Protein AF-A0A8J8TS32-F1 (afdb_monomer_lite)

Structure (mmCIF, N/CA/C/O backbone):
data_AF-A0A8J8TS32-F1
#
_entry.id   AF-A0A8J8TS32-F1
#
loop_
_atom_site.group_PDB
_atom_site.id
_atom_site.type_symbol
_atom_site.label_atom_id
_atom_site.label_alt_id
_atom_site.label_comp_id
_atom_site.label_asym_id
_atom_site.label_entity_id
_atom_site.label_seq_id
_atom_site.pdbx_PDB_ins_code
_atom_site.Cartn_x
_atom_site.Cartn_y
_atom_site.Cartn_z
_atom_site.occupancy
_atom_site.B_iso_or_equiv
_atom_site.auth_seq_id
_atom_site.auth_comp_id
_atom_site.auth_asym_id
_atom_site.auth_atom_id
_atom_site.pdbx_PDB_model_num
ATOM 1 N N . MET A 1 1 ? -1.610 24.997 19.963 1.00 33.84 1 MET A N 1
ATOM 2 C CA . MET A 1 1 ? -2.959 24.881 19.373 1.00 33.84 1 MET A CA 1
ATOM 3 C C . MET A 1 1 ? -3.273 23.401 19.264 1.00 33.84 1 MET A C 1
ATOM 5 O O . MET A 1 1 ? -2.566 22.710 18.545 1.00 33.84 1 MET A O 1
ATOM 9 N N . LYS A 1 2 ? -4.231 22.904 20.055 1.00 33.50 2 LYS A N 1
ATOM 10 C CA . LYS A 1 2 ? -4.726 21.527 19.944 1.00 33.50 2 LYS A CA 1
ATOM 11 C C . LYS A 1 2 ? -5.513 21.439 18.637 1.00 33.50 2 LYS A C 1
ATOM 13 O O . LYS A 1 2 ? -6.431 22.233 18.450 1.00 33.50 2 LYS A O 1
ATOM 18 N N . ARG A 1 3 ? -5.121 20.555 17.720 1.00 37.97 3 ARG A N 1
ATOM 19 C CA . ARG A 1 3 ? -5.928 20.247 16.535 1.00 37.97 3 ARG A CA 1
ATOM 20 C C . ARG A 1 3 ? -7.110 19.397 17.002 1.00 37.97 3 ARG A C 1
ATOM 22 O O . ARG A 1 3 ? -7.048 18.180 16.962 1.00 37.97 3 ARG A O 1
ATOM 29 N N . GLU A 1 4 ? -8.157 20.037 17.516 1.00 39.28 4 GLU A N 1
ATOM 30 C CA . GLU A 1 4 ? -9.459 19.389 17.700 1.00 39.28 4 GLU A CA 1
ATOM 31 C C . GLU A 1 4 ? -10.154 19.319 16.335 1.00 39.28 4 GLU A C 1
ATOM 33 O O . GLU A 1 4 ? -11.092 20.058 16.054 1.00 39.28 4 GLU A O 1
ATOM 38 N N . ASN A 1 5 ? -9.672 18.435 15.459 1.00 40.97 5 ASN A N 1
ATOM 39 C CA . ASN A 1 5 ? -10.485 17.962 14.344 1.00 40.97 5 ASN A CA 1
ATOM 40 C C . ASN A 1 5 ? -11.401 16.872 14.899 1.00 40.97 5 ASN A C 1
ATOM 42 O O . ASN A 1 5 ? -11.149 15.696 14.702 1.00 40.97 5 ASN A O 1
ATOM 46 N N . VAL A 1 6 ? -12.446 17.244 15.641 1.00 43.28 6 VAL A N 1
ATOM 47 C CA . VAL A 1 6 ? -13.503 16.287 16.000 1.00 43.28 6 VAL A CA 1
ATOM 48 C C . VAL A 1 6 ? -14.414 16.148 14.783 1.00 43.28 6 VAL A C 1
ATOM 50 O O . VAL A 1 6 ? -15.451 16.796 14.672 1.00 43.28 6 VAL A O 1
ATOM 53 N N . HIS A 1 7 ? -13.975 15.352 13.814 1.00 49.94 7 HIS A N 1
ATOM 54 C CA . HIS A 1 7 ? -14.884 14.706 12.877 1.00 49.94 7 HIS A CA 1
ATOM 55 C C . HIS A 1 7 ? -15.548 13.566 13.649 1.00 49.94 7 HIS A C 1
ATOM 57 O O . HIS A 1 7 ? -14.894 12.620 14.069 1.00 49.94 7 HIS A O 1
ATOM 63 N N . ASN A 1 8 ? -16.835 13.713 13.946 1.00 51.22 8 ASN A N 1
ATOM 64 C CA . ASN A 1 8 ? -17.627 12.667 14.580 1.00 51.22 8 ASN A CA 1
ATOM 65 C C . ASN A 1 8 ? -17.948 11.627 13.490 1.00 51.22 8 ASN A C 1
ATOM 67 O O . ASN A 1 8 ? -19.060 11.606 12.973 1.00 51.22 8 ASN A O 1
ATOM 71 N N . SER A 1 9 ? -16.925 10.902 13.038 1.00 69.62 9 SER A N 1
ATOM 72 C CA . SER A 1 9 ? -17.010 9.952 11.930 1.00 69.62 9 SER A CA 1
ATOM 73 C C . SER A 1 9 ? -17.182 8.556 12.504 1.00 69.62 9 SER A C 1
ATOM 75 O O . SER A 1 9 ? -16.426 8.160 13.393 1.00 69.62 9 SER A O 1
ATOM 77 N N . ASP A 1 10 ? -18.209 7.860 12.028 1.00 87.12 10 ASP A N 1
ATOM 78 C CA . ASP A 1 10 ? -18.451 6.454 12.328 1.00 87.12 10 ASP A CA 1
ATOM 79 C C . ASP A 1 10 ? -17.184 5.644 11.981 1.00 87.12 10 ASP A C 1
ATOM 81 O O . ASP A 1 10 ? -16.610 5.878 10.912 1.00 87.12 10 ASP A O 1
ATOM 85 N N . PRO A 1 11 ? -16.695 4.733 12.845 1.00 90.44 11 PRO A N 1
ATOM 86 C CA . PRO A 1 11 ? -15.568 3.860 12.511 1.00 90.44 11 PRO A CA 1
ATOM 87 C C . PRO A 1 11 ? -15.742 3.129 11.176 1.00 90.44 11 PRO A C 1
ATOM 89 O O . PRO A 1 11 ? -14.762 2.937 10.458 1.00 90.44 11 PRO A O 1
ATOM 92 N N . THR A 1 12 ? -16.982 2.790 10.822 1.00 91.56 12 THR A N 1
ATOM 93 C CA . THR A 1 12 ? -17.336 2.167 9.542 1.00 91.56 12 THR A CA 1
ATOM 94 C C . THR A 1 12 ? -17.044 3.100 8.372 1.00 91.56 12 THR A C 1
ATOM 96 O O . THR A 1 12 ? -16.389 2.694 7.420 1.00 91.56 12 THR A O 1
ATOM 99 N N . ASP A 1 13 ? -17.410 4.382 8.478 1.00 91.56 13 ASP A N 1
ATOM 100 C CA . ASP A 1 13 ? -17.111 5.377 7.439 1.00 91.56 13 ASP A CA 1
ATOM 101 C C . ASP A 1 13 ? -15.594 5.570 7.262 1.00 91.56 13 ASP A C 1
ATOM 103 O O . ASP A 1 13 ? -15.104 5.807 6.157 1.00 91.56 13 ASP A O 1
ATOM 107 N N . ILE A 1 14 ? -14.833 5.493 8.360 1.00 92.75 14 ILE A N 1
ATOM 108 C CA . ILE A 1 14 ? -13.370 5.622 8.333 1.00 92.75 14 ILE A CA 1
ATOM 109 C C . ILE A 1 14 ? -12.738 4.398 7.658 1.00 92.75 14 ILE A C 1
ATOM 111 O O . ILE A 1 14 ? -11.806 4.554 6.866 1.00 92.75 14 ILE A O 1
ATOM 115 N N . ALA A 1 15 ? -13.237 3.195 7.950 1.00 94.31 15 ALA A N 1
ATOM 116 C CA . ALA A 1 15 ? -12.785 1.974 7.294 1.00 94.31 15 ALA A CA 1
ATOM 117 C C . ALA A 1 15 ? -13.129 1.993 5.798 1.00 94.31 15 ALA A C 1
ATOM 119 O O . ALA A 1 15 ? -12.264 1.704 4.973 1.00 94.31 15 ALA A O 1
ATOM 120 N N . ASP A 1 16 ? -14.331 2.442 5.435 1.00 94.88 16 ASP A N 1
ATOM 121 C CA . ASP A 1 16 ? -14.748 2.608 4.042 1.00 94.88 16 ASP A CA 1
ATOM 122 C C . ASP A 1 16 ? -13.853 3.600 3.285 1.00 94.88 16 ASP A C 1
ATOM 124 O O . ASP A 1 16 ? -13.474 3.341 2.141 1.00 94.88 16 ASP A O 1
ATOM 128 N N . GLU A 1 17 ? -13.467 4.722 3.907 1.00 94.62 17 GLU A N 1
ATOM 129 C CA . GLU A 1 17 ? -12.504 5.667 3.320 1.00 94.62 17 GLU A CA 1
ATOM 130 C C . GLU A 1 17 ? -11.158 4.980 3.039 1.00 94.62 17 GLU A C 1
ATOM 132 O O . GLU A 1 17 ? -10.575 5.185 1.973 1.00 94.62 17 GLU A O 1
ATOM 137 N N . LEU A 1 18 ? -10.685 4.124 3.950 1.00 94.56 18 LEU A N 1
ATOM 138 C CA . LEU A 1 18 ? -9.441 3.372 3.780 1.00 94.56 18 LEU A CA 1
ATOM 139 C C . LEU A 1 18 ? -9.540 2.326 2.655 1.00 94.56 18 LEU A C 1
ATOM 141 O O . LEU A 1 18 ? -8.629 2.224 1.832 1.00 94.56 18 LEU A O 1
ATOM 145 N N . VAL A 1 19 ? -10.664 1.610 2.551 1.00 96.06 19 VAL A N 1
ATOM 146 C CA . VAL A 1 19 ? -10.935 0.671 1.445 1.00 96.06 19 VAL A CA 1
ATOM 147 C C . VAL A 1 19 ? -10.975 1.400 0.100 1.00 96.06 19 VAL A C 1
ATOM 149 O O . VAL A 1 19 ? -10.435 0.907 -0.890 1.00 96.06 19 VAL A O 1
ATOM 152 N N . GLN A 1 20 ? -11.563 2.598 0.045 1.00 95.56 20 GLN A N 1
ATOM 153 C CA . GLN A 1 20 ? -11.665 3.391 -1.187 1.00 95.56 20 GLN A CA 1
ATOM 154 C C . GLN A 1 20 ? -10.309 3.852 -1.738 1.00 95.56 20 GLN A C 1
ATOM 156 O O . GLN A 1 20 ? -10.196 4.076 -2.944 1.00 95.56 20 GLN A O 1
ATOM 161 N N . ILE A 1 21 ? -9.271 3.948 -0.899 1.00 94.62 21 ILE A N 1
ATOM 162 C CA . ILE A 1 21 ? -7.891 4.198 -1.355 1.00 94.62 21 ILE A CA 1
ATOM 163 C C . ILE A 1 21 ? -7.373 3.010 -2.184 1.00 94.62 21 ILE A C 1
ATOM 165 O O . ILE A 1 21 ? -6.557 3.190 -3.087 1.00 94.62 21 ILE A O 1
ATOM 169 N N . GLY A 1 22 ? -7.892 1.803 -1.943 1.00 90.50 22 GLY A N 1
ATOM 170 C CA . GLY A 1 22 ? -7.728 0.658 -2.836 1.00 90.50 22 GLY A CA 1
ATOM 171 C C . GLY A 1 22 ? -6.484 -0.193 -2.591 1.00 90.50 22 GLY A C 1
ATOM 172 O O . GLY A 1 22 ? -6.050 -0.875 -3.520 1.00 90.50 22 GLY A O 1
ATOM 173 N N . PHE A 1 23 ? -5.912 -0.150 -1.382 1.00 91.94 23 PHE A N 1
ATOM 174 C CA . PHE A 1 23 ? -4.877 -1.098 -0.942 1.00 91.94 23 PHE A CA 1
ATOM 175 C C . PHE A 1 23 ? -5.393 -2.121 0.059 1.00 91.94 23 PHE A C 1
ATOM 177 O O . PHE A 1 23 ? -5.071 -3.297 -0.066 1.00 91.94 23 PHE A O 1
ATOM 184 N N . HIS A 1 24 ? -6.188 -1.670 1.024 1.00 95.69 24 HIS A N 1
ATOM 185 C CA . HIS A 1 24 ? -6.745 -2.518 2.066 1.00 95.69 24 HIS A CA 1
ATOM 186 C C . HIS A 1 24 ? -8.023 -3.199 1.580 1.00 95.69 24 HIS A C 1
ATOM 188 O O . HIS A 1 24 ? -8.880 -2.582 0.943 1.00 95.69 24 HIS A O 1
ATOM 194 N N . SER A 1 25 ? -8.174 -4.468 1.933 1.00 96.31 25 SER A N 1
ATOM 195 C CA . SER A 1 25 ? -9.476 -5.119 2.010 1.00 96.31 25 SER A CA 1
ATOM 196 C C . SER A 1 25 ? -10.315 -4.513 3.140 1.00 96.31 25 SER A C 1
ATOM 198 O O . SER A 1 25 ? -9.803 -3.846 4.038 1.00 96.31 25 SER A O 1
ATOM 200 N N . GLU A 1 26 ? -11.621 -4.780 3.125 1.00 96.38 26 GLU A N 1
ATOM 201 C CA . GLU A 1 26 ? -12.538 -4.349 4.189 1.00 96.38 26 GLU A CA 1
ATOM 202 C C . GLU A 1 26 ? -12.079 -4.824 5.575 1.00 96.38 26 GLU A C 1
ATOM 204 O O . GLU A 1 26 ? -12.101 -4.064 6.539 1.00 96.38 26 GLU A O 1
ATOM 209 N N . ARG A 1 27 ? -11.587 -6.063 5.668 1.00 96.38 27 ARG A N 1
ATOM 210 C CA . ARG A 1 27 ? -11.119 -6.644 6.930 1.00 96.38 27 ARG A CA 1
ATOM 211 C C . ARG A 1 27 ? -9.854 -5.968 7.449 1.00 96.38 27 ARG A C 1
ATOM 213 O O . ARG A 1 27 ? -9.815 -5.582 8.613 1.00 96.38 27 ARG A O 1
ATOM 220 N N . GLU A 1 28 ? -8.866 -5.754 6.584 1.00 97.81 28 GLU A N 1
ATOM 221 C CA . GLU A 1 28 ? -7.633 -5.040 6.943 1.00 97.81 28 GLU A CA 1
ATOM 222 C C . GLU A 1 28 ? -7.925 -3.585 7.339 1.00 97.81 28 GLU A C 1
ATOM 224 O O . GLU A 1 28 ? -7.328 -3.058 8.280 1.00 97.81 28 GLU A O 1
ATOM 229 N N . ALA A 1 29 ? -8.870 -2.932 6.655 1.00 96.81 29 ALA A N 1
ATOM 230 C CA . ALA A 1 29 ? -9.291 -1.581 6.997 1.00 96.81 29 ALA A CA 1
ATOM 231 C C . ALA A 1 29 ? -9.970 -1.530 8.373 1.00 96.81 29 ALA A C 1
ATOM 233 O O . ALA A 1 29 ? -9.573 -0.725 9.218 1.00 96.81 29 ALA A O 1
ATOM 234 N N . ASN A 1 30 ? -10.929 -2.425 8.632 1.00 96.38 30 ASN A N 1
ATOM 235 C CA . ASN A 1 30 ? -11.604 -2.539 9.926 1.00 96.38 30 ASN A CA 1
ATOM 236 C C . ASN A 1 30 ? -10.604 -2.811 11.058 1.00 96.38 30 ASN A C 1
ATOM 238 O O . ASN A 1 30 ? -10.664 -2.155 12.099 1.00 96.38 30 ASN A O 1
ATOM 242 N N . ALA A 1 31 ? -9.647 -3.718 10.839 1.00 96.69 31 ALA A N 1
ATOM 243 C CA . ALA A 1 31 ? -8.599 -4.035 11.803 1.00 96.69 31 ALA A CA 1
ATOM 244 C C . ALA A 1 31 ? -7.741 -2.809 12.137 1.00 96.69 31 ALA A C 1
ATOM 246 O O . ALA A 1 31 ? -7.538 -2.490 13.310 1.00 96.69 31 ALA A O 1
ATOM 247 N N . PHE A 1 32 ? -7.292 -2.069 11.118 1.00 95.12 32 PHE A N 1
ATOM 248 C CA . PHE A 1 32 ? -6.505 -0.857 11.328 1.00 95.12 32 PHE A CA 1
ATOM 249 C C . PHE A 1 32 ? -7.294 0.214 12.089 1.00 95.12 32 PHE A C 1
ATOM 251 O O . PHE A 1 32 ? -6.783 0.815 13.034 1.00 95.12 32 PHE A O 1
ATOM 258 N N . VAL A 1 33 ? -8.556 0.455 11.721 1.00 93.69 33 VAL A N 1
ATOM 259 C CA . VAL A 1 33 ? -9.395 1.434 12.426 1.00 93.69 33 VAL A CA 1
ATOM 260 C C . VAL A 1 33 ? -9.591 1.026 13.886 1.00 93.69 33 VAL A C 1
ATOM 262 O O . VAL A 1 33 ? -9.402 1.859 14.776 1.00 93.69 33 VAL A O 1
ATOM 265 N N . TYR A 1 34 ? -9.909 -0.244 14.141 1.00 93.81 34 TYR A N 1
ATOM 266 C CA . TYR A 1 34 ? -10.174 -0.751 15.484 1.00 93.81 34 TYR A CA 1
ATOM 267 C C . TYR A 1 34 ? -8.945 -0.679 16.400 1.00 93.81 34 TYR A C 1
ATOM 269 O O . TYR A 1 34 ? -9.024 -0.129 17.498 1.00 93.81 34 TYR A O 1
ATOM 277 N N . PHE A 1 35 ? -7.798 -1.187 15.945 1.00 93.69 35 PHE A N 1
ATOM 278 C CA . PHE A 1 35 ? -6.605 -1.316 16.787 1.00 93.69 35 PHE A CA 1
ATOM 279 C C . PHE A 1 35 ? -5.663 -0.114 16.753 1.00 93.69 35 PHE A C 1
ATOM 281 O O . PHE A 1 35 ? -4.836 0.015 17.650 1.00 93.69 35 PHE A O 1
ATOM 288 N N . VAL A 1 36 ? -5.750 0.763 15.747 1.00 91.88 36 VAL A N 1
ATOM 289 C CA . VAL A 1 36 ? -4.807 1.889 15.597 1.00 91.88 36 VAL A CA 1
ATOM 290 C C . VAL A 1 36 ? -5.486 3.243 15.773 1.00 91.88 36 VAL A C 1
ATOM 292 O O . VAL A 1 36 ? -4.902 4.145 16.373 1.00 91.88 36 VAL A O 1
ATOM 295 N N . ILE A 1 37 ? -6.709 3.420 15.265 1.00 89.94 37 ILE A N 1
ATOM 296 C CA . ILE A 1 37 ? -7.405 4.718 15.324 1.00 89.94 37 ILE A CA 1
ATOM 297 C C . ILE A 1 37 ? -8.281 4.823 16.573 1.00 89.94 37 ILE A C 1
ATOM 299 O O . ILE A 1 37 ? -8.340 5.883 17.198 1.00 89.94 37 ILE A O 1
ATOM 303 N N . MET A 1 38 ? -8.972 3.745 16.943 1.00 89.44 38 MET A N 1
ATOM 304 C CA . MET A 1 38 ? -9.843 3.727 18.118 1.00 89.44 38 MET A CA 1
ATOM 305 C C . MET A 1 38 ? -9.093 3.478 19.431 1.00 89.44 38 MET A C 1
ATOM 307 O O . MET A 1 38 ? -9.714 3.642 20.474 1.00 89.44 38 MET A O 1
ATOM 311 N N . ASP A 1 39 ? -7.806 3.117 19.406 1.00 85.69 39 ASP A N 1
ATOM 312 C CA . ASP A 1 39 ? -7.046 2.660 20.579 1.00 85.69 39 ASP A CA 1
ATOM 313 C C . ASP A 1 39 ? -7.005 3.680 21.749 1.00 85.69 39 ASP A C 1
ATOM 315 O O . ASP A 1 39 ? -6.472 4.788 21.591 1.00 85.69 39 ASP A O 1
ATOM 319 N N . PRO A 1 40 ? -7.523 3.339 22.953 1.00 84.31 40 PRO A N 1
ATOM 320 C CA . PRO A 1 40 ? -8.220 2.094 23.298 1.00 84.31 40 PRO A CA 1
ATOM 321 C C . PRO A 1 40 ? -9.702 2.102 22.872 1.00 84.31 40 PRO A C 1
ATOM 323 O O . PRO A 1 40 ? -10.416 3.072 23.177 1.00 84.31 40 PRO A O 1
ATOM 326 N N . PRO A 1 41 ? -10.212 1.018 22.249 1.00 83.75 41 PRO A N 1
ATOM 327 C CA . PRO A 1 41 ? -11.586 0.970 21.764 1.00 83.75 41 PRO A CA 1
ATOM 328 C C . PRO A 1 41 ? -12.593 1.030 22.920 1.00 83.75 41 PRO A C 1
ATOM 330 O O . PRO A 1 41 ? -12.399 0.461 23.996 1.00 83.75 41 PRO A O 1
ATOM 333 N N . LYS A 1 42 ? -13.701 1.748 22.705 1.00 86.19 42 LYS A N 1
ATOM 334 C CA . LYS A 1 42 ? -14.776 1.916 23.706 1.00 86.19 42 LYS A CA 1
ATOM 335 C C . LYS A 1 42 ? -15.895 0.885 23.593 1.00 86.19 42 LYS A C 1
ATOM 337 O O . LYS A 1 42 ? -16.666 0.723 24.537 1.00 86.19 42 LYS A O 1
ATOM 342 N N . GLN A 1 43 ? -16.017 0.265 22.428 1.00 88.12 43 GLN A N 1
ATOM 343 C CA . GLN A 1 43 ? -16.992 -0.765 22.088 1.00 88.12 43 GLN A CA 1
ATOM 344 C C . GLN A 1 43 ? -16.225 -1.936 21.487 1.00 88.12 43 GLN A C 1
ATOM 346 O O . GLN A 1 43 ? -15.199 -1.705 20.853 1.00 88.12 43 GLN A O 1
ATOM 351 N N . ASP A 1 44 ? -16.721 -3.153 21.687 1.00 91.69 44 ASP A N 1
ATOM 352 C CA . ASP A 1 44 ? -16.118 -4.351 21.110 1.00 91.69 44 ASP A CA 1
ATOM 353 C C . ASP A 1 44 ? -16.255 -4.372 19.577 1.00 91.69 44 ASP A C 1
ATOM 355 O O . ASP A 1 44 ? -17.216 -3.829 19.019 1.00 91.69 44 ASP A O 1
ATOM 359 N N . ALA A 1 45 ? -15.320 -5.041 18.898 1.00 91.88 45 ALA A N 1
ATOM 360 C CA . ALA A 1 45 ? -15.297 -5.149 17.437 1.00 91.88 45 ALA A CA 1
ATOM 361 C C . ALA A 1 45 ? -16.592 -5.735 16.850 1.00 91.88 45 ALA A C 1
ATOM 363 O O . ALA A 1 45 ? -17.040 -5.300 15.788 1.00 91.88 45 ALA A O 1
ATOM 364 N N . GLY A 1 46 ? -17.236 -6.666 17.561 1.00 93.62 46 GLY A N 1
ATOM 365 C CA . GLY A 1 46 ? -18.492 -7.278 17.132 1.00 93.62 46 GLY A CA 1
ATOM 366 C C . GLY A 1 46 ? -19.636 -6.269 17.076 1.00 93.62 46 GLY A C 1
ATOM 367 O O . GLY A 1 46 ? -20.437 -6.286 16.145 1.00 93.62 46 GLY A O 1
ATOM 368 N N . THR A 1 47 ? -19.688 -5.344 18.031 1.00 93.00 47 THR A N 1
ATOM 369 C CA . THR A 1 47 ? -20.664 -4.249 18.038 1.00 93.00 47 THR A CA 1
ATOM 370 C C . THR A 1 47 ? -20.403 -3.226 16.930 1.00 93.00 47 THR A C 1
ATOM 372 O O . THR A 1 47 ? -21.360 -2.694 16.370 1.00 93.00 47 THR A O 1
ATOM 375 N N . VAL A 1 48 ? -19.136 -2.932 16.624 1.00 91.94 48 VAL A N 1
ATOM 376 C CA . VAL A 1 48 ? -18.762 -1.876 15.665 1.00 91.94 48 VAL A CA 1
ATOM 377 C C . VAL A 1 48 ? -18.810 -2.380 14.222 1.00 91.94 48 VAL A C 1
ATOM 379 O O . VAL A 1 48 ? -19.469 -1.775 13.385 1.00 91.94 48 VAL A O 1
ATOM 382 N N . PHE A 1 49 ? -18.151 -3.504 13.940 1.00 94.31 49 PHE A N 1
ATOM 383 C CA . PHE A 1 49 ? -17.931 -4.022 12.587 1.00 94.31 49 PHE A CA 1
ATOM 384 C C . PHE A 1 49 ? -18.628 -5.360 12.318 1.00 94.31 49 PHE A C 1
ATOM 386 O O . PHE A 1 49 ? -18.511 -5.895 11.219 1.00 94.31 49 PHE A O 1
ATOM 393 N N . ASN A 1 50 ? -19.352 -5.925 13.294 1.00 94.50 50 ASN A N 1
ATOM 394 C CA . ASN A 1 50 ? -19.975 -7.250 13.176 1.00 94.50 50 ASN A CA 1
ATOM 395 C C . ASN A 1 50 ? -18.960 -8.366 12.825 1.00 94.50 50 ASN A C 1
ATOM 397 O O . ASN A 1 50 ? -19.284 -9.319 12.114 1.00 94.50 50 ASN A O 1
ATOM 401 N N . ILE A 1 51 ? -17.730 -8.235 13.336 1.00 93.75 51 ILE A N 1
ATOM 402 C CA . ILE A 1 51 ? -16.602 -9.171 13.192 1.00 93.75 51 ILE A CA 1
ATOM 403 C C . ILE A 1 51 ? -15.967 -9.376 14.576 1.00 93.75 51 ILE A C 1
ATOM 405 O O . ILE A 1 51 ? -16.026 -8.486 15.424 1.00 93.75 51 ILE A O 1
ATOM 409 N N . SER A 1 52 ? -15.401 -10.556 14.838 1.00 95.50 52 SER A N 1
ATOM 410 C CA . SER A 1 52 ? -14.716 -10.828 16.110 1.00 95.50 52 SER A CA 1
ATOM 411 C C . SER A 1 52 ? -13.363 -10.109 16.219 1.00 95.50 52 SER A C 1
ATOM 413 O O . SER A 1 52 ? -12.721 -9.848 15.207 1.00 95.50 52 SER A O 1
ATOM 415 N N . GLU A 1 53 ? -12.911 -9.799 17.441 1.00 95.88 53 GLU A N 1
ATOM 416 C CA . GLU A 1 53 ? -11.575 -9.211 17.650 1.00 95.88 53 GLU A CA 1
ATOM 417 C C . GLU A 1 53 ? -10.467 -10.139 17.142 1.00 95.88 53 GLU A C 1
ATOM 419 O O . GLU A 1 53 ? -9.593 -9.666 16.427 1.00 95.88 53 GLU A O 1
ATOM 424 N N . ASP A 1 54 ? -10.564 -11.446 17.415 1.00 96.00 54 ASP A N 1
ATOM 425 C CA . ASP A 1 54 ? -9.613 -12.459 16.933 1.00 96.00 54 ASP A CA 1
ATOM 426 C C . ASP A 1 54 ? -9.451 -12.409 15.398 1.00 96.00 54 ASP A C 1
ATOM 428 O O . ASP A 1 54 ? -8.335 -12.425 14.886 1.00 96.00 54 ASP A O 1
ATOM 432 N N . GLU A 1 55 ? -10.556 -12.286 14.648 1.00 95.12 55 GLU A N 1
ATOM 433 C CA . GLU A 1 55 ? -10.504 -12.144 13.185 1.00 95.12 55 GLU A CA 1
ATOM 434 C C . GLU A 1 55 ? -9.880 -10.820 12.732 1.00 95.12 55 GLU A C 1
ATOM 436 O O . GLU A 1 55 ? -9.322 -10.768 11.642 1.00 95.12 55 GLU A O 1
ATOM 441 N N . LEU A 1 56 ? -9.994 -9.741 13.512 1.00 95.25 56 LEU A N 1
ATOM 442 C CA . LEU A 1 56 ? -9.341 -8.473 13.182 1.00 95.25 56 LEU A CA 1
ATOM 443 C C . LEU A 1 56 ? -7.850 -8.491 13.544 1.00 95.25 56 LEU A C 1
ATOM 445 O O . LEU A 1 56 ? -7.057 -7.853 12.852 1.00 95.25 56 LEU A O 1
ATOM 449 N N . GLU A 1 57 ? -7.451 -9.191 14.610 1.00 95.50 57 GLU A N 1
ATOM 450 C CA . GLU A 1 57 ? -6.041 -9.313 15.005 1.00 95.50 57 GLU A CA 1
ATOM 451 C C . GLU A 1 57 ? -5.218 -9.995 13.909 1.00 95.50 57 GLU A C 1
ATOM 453 O O . GLU A 1 57 ? -4.128 -9.521 13.580 1.00 95.50 57 GLU A O 1
ATOM 458 N N . ASP A 1 58 ? -5.776 -11.040 13.288 1.00 94.75 58 ASP A N 1
ATOM 459 C CA . ASP A 1 58 ? -5.153 -11.763 12.172 1.00 94.75 58 ASP A CA 1
ATOM 460 C C . ASP A 1 58 ? -4.870 -10.857 10.953 1.00 94.75 58 ASP A C 1
ATOM 462 O O . ASP A 1 58 ? -3.956 -11.120 10.170 1.00 94.75 58 ASP A O 1
ATOM 466 N N . GLU A 1 59 ? -5.625 -9.767 10.795 1.00 97.00 59 GLU A N 1
ATOM 467 C CA . GLU A 1 59 ? -5.552 -8.862 9.638 1.00 97.00 59 GLU A CA 1
ATOM 468 C C . GLU A 1 59 ? -4.685 -7.621 9.918 1.00 97.00 59 GLU A C 1
ATOM 470 O O . GLU A 1 59 ? -4.254 -6.926 8.991 1.00 97.00 59 GLU A O 1
ATOM 475 N N . LEU A 1 60 ? -4.393 -7.330 11.192 1.00 95.00 60 LEU A N 1
ATOM 476 C CA . LEU A 1 60 ? -3.696 -6.110 11.603 1.00 95.00 60 LEU A CA 1
ATOM 477 C C . LEU A 1 60 ? -2.270 -6.032 11.042 1.00 95.00 60 LEU A C 1
ATOM 479 O O . LEU A 1 60 ? -1.855 -4.974 10.565 1.00 95.00 60 LEU A O 1
ATOM 483 N N . GLU A 1 61 ? -1.517 -7.136 11.072 1.00 95.81 61 GLU A N 1
ATOM 484 C CA . GLU A 1 61 ? -0.139 -7.155 10.561 1.00 95.81 61 GLU A CA 1
ATOM 485 C C . GLU A 1 61 ? -0.100 -6.820 9.062 1.00 95.81 61 GLU A C 1
ATOM 487 O O . GLU A 1 61 ? 0.708 -5.989 8.631 1.00 95.81 61 GLU A O 1
ATOM 492 N N . SER A 1 62 ? -1.012 -7.407 8.282 1.00 94.75 62 SER A N 1
ATOM 493 C CA . SER A 1 62 ? -1.170 -7.132 6.849 1.00 94.75 62 SER A CA 1
ATOM 494 C C . SER A 1 62 ? -1.561 -5.674 6.604 1.00 94.75 62 SER A C 1
ATOM 496 O O . SER A 1 62 ? -0.932 -4.983 5.795 1.00 94.75 62 SER A O 1
ATOM 498 N N . ALA A 1 63 ? -2.523 -5.158 7.376 1.00 95.19 63 ALA A N 1
ATOM 499 C CA . ALA A 1 63 ? -2.962 -3.773 7.279 1.00 95.19 63 ALA A CA 1
ATOM 500 C C . ALA A 1 63 ? -1.823 -2.775 7.551 1.00 95.19 63 ALA A C 1
ATOM 502 O O . ALA A 1 63 ? -1.655 -1.802 6.810 1.00 95.19 63 ALA A O 1
ATOM 503 N N . GLU A 1 64 ? -1.006 -3.012 8.583 1.00 95.06 64 GLU A N 1
ATOM 504 C CA . GLU A 1 64 ? 0.165 -2.186 8.889 1.00 95.06 64 GLU A CA 1
ATOM 505 C C . GLU A 1 64 ? 1.275 -2.313 7.842 1.00 95.06 64 GLU A C 1
ATOM 507 O O . GLU A 1 64 ? 1.981 -1.335 7.562 1.00 95.06 64 GLU A O 1
ATOM 512 N N . ALA A 1 65 ? 1.465 -3.509 7.277 1.00 95.44 65 ALA A N 1
ATOM 513 C CA . ALA A 1 65 ? 2.460 -3.740 6.240 1.00 95.44 65 ALA A CA 1
ATOM 514 C C . ALA A 1 65 ? 2.196 -2.841 5.026 1.00 95.44 65 ALA A C 1
ATOM 516 O O . ALA A 1 65 ? 3.133 -2.210 4.540 1.00 95.44 65 ALA A O 1
ATOM 517 N N . LEU A 1 66 ? 0.938 -2.678 4.607 1.00 96.06 66 LEU A N 1
ATOM 518 C CA . LEU A 1 66 ? 0.565 -1.793 3.497 1.00 96.06 66 LEU A CA 1
ATOM 519 C C . LEU A 1 66 ? 0.967 -0.328 3.743 1.00 96.06 66 LEU A C 1
ATOM 521 O O . LEU A 1 66 ? 1.500 0.323 2.843 1.00 96.06 66 LEU A O 1
ATOM 525 N N . PHE A 1 67 ? 0.809 0.188 4.968 1.00 95.00 67 PHE A N 1
ATOM 526 C CA . PHE A 1 67 ? 1.293 1.534 5.311 1.00 95.00 67 PHE A CA 1
ATOM 527 C C . PHE A 1 67 ? 2.819 1.640 5.217 1.00 95.00 67 PHE A C 1
ATOM 529 O O . PHE A 1 67 ? 3.330 2.618 4.672 1.00 95.00 67 PHE A O 1
ATOM 536 N N . LYS A 1 68 ? 3.554 0.633 5.708 1.00 94.88 68 LYS A N 1
ATOM 537 C CA . LYS A 1 68 ? 5.027 0.594 5.628 1.00 94.88 68 LYS A CA 1
ATOM 538 C C . LYS A 1 68 ? 5.508 0.534 4.172 1.00 94.88 68 LYS A C 1
ATOM 540 O O . LYS A 1 68 ? 6.461 1.219 3.805 1.00 94.88 68 LYS A O 1
ATOM 545 N N . GLN A 1 69 ? 4.842 -0.260 3.335 1.00 95.56 69 GLN A N 1
ATOM 546 C CA . GLN A 1 69 ? 5.139 -0.373 1.904 1.00 95.56 69 GLN A CA 1
ATOM 547 C C . GLN A 1 69 ? 4.866 0.946 1.167 1.00 95.56 69 GLN A C 1
ATOM 549 O O . GLN A 1 69 ? 5.697 1.388 0.370 1.00 95.56 69 GLN A O 1
ATOM 554 N N . ALA A 1 70 ? 3.745 1.612 1.464 1.00 95.00 70 ALA A N 1
ATOM 555 C CA . ALA A 1 70 ? 3.406 2.918 0.903 1.00 95.00 70 ALA A CA 1
ATOM 556 C C . ALA A 1 70 ? 4.415 4.005 1.300 1.00 95.00 70 ALA A C 1
ATOM 558 O O . ALA A 1 70 ? 4.908 4.728 0.433 1.00 95.00 70 ALA A O 1
ATOM 559 N N . GLU A 1 71 ? 4.779 4.083 2.582 1.00 94.25 71 GLU A N 1
ATOM 560 C CA . GLU A 1 71 ? 5.786 5.022 3.090 1.00 94.25 71 GLU A CA 1
ATOM 561 C C . GLU A 1 71 ? 7.131 4.842 2.375 1.00 94.25 71 GLU A C 1
ATOM 563 O O . GLU A 1 71 ? 7.674 5.799 1.820 1.00 94.25 71 GLU A O 1
ATOM 568 N N . LYS A 1 72 ? 7.623 3.599 2.295 1.00 93.38 72 LYS A N 1
ATOM 569 C CA . LYS A 1 72 ? 8.877 3.281 1.602 1.00 93.38 72 LYS A CA 1
ATOM 570 C C . LYS A 1 72 ? 8.808 3.595 0.106 1.00 93.38 72 LYS A C 1
ATOM 572 O O . LYS A 1 72 ? 9.765 4.127 -0.450 1.00 93.38 72 LYS A O 1
ATOM 577 N N . THR A 1 73 ? 7.683 3.306 -0.550 1.00 93.38 73 THR A N 1
ATOM 578 C CA . THR A 1 73 ? 7.480 3.622 -1.975 1.00 93.38 73 THR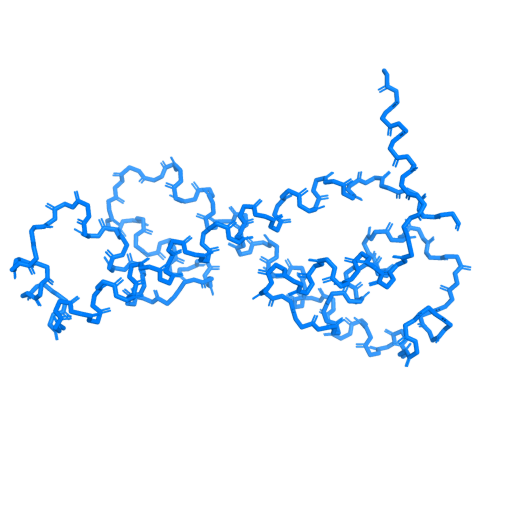 A CA 1
ATOM 579 C C . THR A 1 73 ? 7.606 5.127 -2.229 1.00 93.38 73 THR A C 1
ATOM 581 O O . THR A 1 73 ? 8.314 5.537 -3.148 1.00 93.38 73 THR A O 1
ATOM 584 N N . ILE A 1 74 ? 6.986 5.954 -1.380 1.00 90.88 74 ILE A N 1
ATOM 585 C CA . ILE A 1 74 ? 7.053 7.421 -1.458 1.00 90.88 74 ILE A CA 1
ATOM 586 C C . ILE A 1 74 ? 8.462 7.943 -1.163 1.00 90.88 74 ILE A C 1
ATOM 588 O O . ILE A 1 74 ? 8.939 8.867 -1.822 1.00 90.88 74 ILE A O 1
ATOM 592 N N . GLU A 1 75 ? 9.136 7.396 -0.154 1.00 89.69 75 GLU A N 1
ATOM 593 C CA . GLU A 1 75 ? 10.495 7.816 0.191 1.00 89.69 75 GLU A CA 1
ATOM 594 C C . GLU A 1 75 ? 11.447 7.584 -0.989 1.00 89.69 75 GLU A C 1
ATOM 596 O O . GLU A 1 75 ? 12.202 8.476 -1.383 1.00 89.69 75 GLU A O 1
ATOM 601 N N . VAL A 1 76 ? 11.367 6.400 -1.595 1.00 86.69 76 VAL A N 1
ATOM 602 C CA . VAL A 1 76 ? 12.228 6.003 -2.710 1.00 86.69 76 VAL A CA 1
ATOM 603 C C . VAL A 1 76 ? 11.884 6.773 -3.982 1.00 86.69 76 VAL A C 1
ATOM 605 O O . VAL A 1 76 ? 12.796 7.170 -4.712 1.00 86.69 76 VAL A O 1
ATOM 608 N N . SER A 1 77 ? 10.595 7.026 -4.247 1.00 81.19 77 SER A N 1
ATOM 609 C CA . SER A 1 77 ? 10.173 7.805 -5.415 1.00 81.19 77 SER A CA 1
ATOM 610 C C . SER A 1 77 ? 10.696 9.245 -5.375 1.00 81.19 77 SER A C 1
ATOM 612 O O . SER A 1 77 ? 11.019 9.794 -6.428 1.00 81.19 77 SER A O 1
ATOM 614 N N . ASN A 1 78 ? 10.845 9.830 -4.182 1.00 76.69 78 ASN A N 1
ATOM 615 C CA . ASN A 1 78 ? 11.270 11.218 -4.009 1.00 76.69 78 ASN A CA 1
ATOM 616 C C . ASN A 1 78 ? 12.788 11.409 -3.849 1.00 76.69 78 ASN A C 1
ATOM 618 O O . ASN A 1 78 ? 13.293 12.468 -4.218 1.00 76.69 78 ASN A O 1
ATOM 622 N N . ASN A 1 79 ? 13.519 10.430 -3.296 1.00 69.56 79 ASN A N 1
ATOM 623 C CA . ASN A 1 79 ? 14.886 10.663 -2.800 1.00 69.56 79 ASN A CA 1
ATOM 624 C C . ASN A 1 79 ? 16.009 9.902 -3.527 1.00 69.56 79 ASN A C 1
ATOM 626 O O . ASN A 1 79 ? 17.174 10.272 -3.373 1.00 69.56 79 ASN A O 1
ATOM 630 N N . VAL A 1 80 ? 15.727 8.839 -4.293 1.00 67.50 80 VAL A N 1
ATOM 631 C CA . VAL A 1 80 ? 16.802 8.019 -4.888 1.00 67.50 80 VAL A CA 1
ATOM 632 C C . VAL A 1 80 ? 17.205 8.543 -6.269 1.00 67.50 80 VAL A C 1
ATOM 634 O O . VAL A 1 80 ? 16.484 8.390 -7.254 1.00 67.50 80 VAL A O 1
ATOM 637 N N . GLU A 1 81 ? 18.397 9.143 -6.349 1.00 68.06 81 GLU A N 1
ATOM 638 C CA . GLU A 1 81 ? 18.916 9.779 -7.573 1.00 68.06 81 GLU A CA 1
ATOM 639 C C . GLU A 1 81 ? 19.368 8.776 -8.652 1.00 68.06 81 GLU A C 1
ATOM 641 O O . GLU A 1 81 ? 19.339 9.081 -9.851 1.00 68.06 81 GLU A O 1
ATOM 646 N N . LYS A 1 82 ? 19.799 7.571 -8.254 1.00 73.81 82 LYS A N 1
ATOM 647 C CA . LYS A 1 82 ? 20.325 6.555 -9.176 1.00 73.81 82 LYS A CA 1
ATOM 648 C C . LYS A 1 82 ? 19.232 5.576 -9.631 1.00 73.81 82 LYS A C 1
ATOM 650 O O . LYS A 1 82 ? 18.651 4.905 -8.786 1.00 73.81 82 LYS A O 1
ATOM 655 N N . PRO A 1 83 ? 19.012 5.395 -10.946 1.00 69.25 83 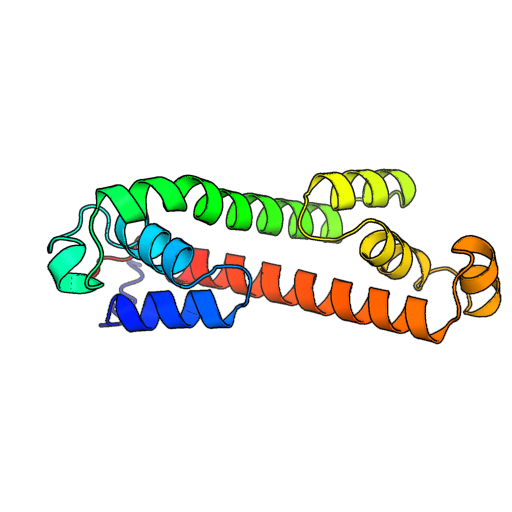PRO A N 1
ATOM 656 C CA . PRO A 1 83 ? 17.908 4.581 -11.471 1.00 69.25 83 PRO A CA 1
ATOM 657 C C . PRO A 1 83 ? 17.937 3.119 -11.052 1.00 69.25 83 PRO A C 1
ATOM 659 O O . PRO A 1 83 ? 16.925 2.625 -10.586 1.00 69.25 83 PRO A O 1
ATOM 662 N N . GLY A 1 84 ? 19.084 2.442 -11.182 1.00 72.31 84 GLY A N 1
ATOM 663 C CA . GLY A 1 84 ? 19.181 1.016 -10.846 1.00 72.31 84 GLY A CA 1
ATOM 664 C C . GLY A 1 84 ? 18.919 0.756 -9.362 1.00 72.31 84 GLY A C 1
ATOM 665 O O . GLY A 1 84 ? 18.118 -0.099 -9.017 1.00 72.31 84 GLY A O 1
ATOM 666 N N . GLU A 1 85 ? 19.497 1.581 -8.481 1.00 78.25 85 GLU A N 1
ATOM 667 C CA . GLU A 1 85 ? 19.226 1.510 -7.037 1.00 78.25 85 GLU A CA 1
ATOM 668 C C . GLU A 1 85 ? 17.750 1.836 -6.725 1.00 78.25 85 GLU A C 1
ATOM 670 O O . GLU A 1 85 ? 17.165 1.262 -5.807 1.00 78.25 85 GLU A O 1
ATOM 675 N N . ARG A 1 86 ? 17.117 2.723 -7.506 1.00 82.06 86 ARG A N 1
ATOM 676 C CA . ARG A 1 86 ? 15.695 3.067 -7.374 1.00 82.06 86 ARG A CA 1
ATOM 677 C C . ARG A 1 86 ? 14.777 1.922 -7.814 1.00 82.06 86 ARG A C 1
ATOM 679 O O . ARG A 1 86 ? 13.775 1.703 -7.141 1.00 82.06 86 ARG A O 1
ATOM 686 N N . VAL A 1 87 ? 15.127 1.188 -8.875 1.00 84.38 87 VAL A N 1
ATOM 687 C CA . VAL A 1 87 ? 14.388 -0.002 -9.338 1.00 84.38 87 VAL A CA 1
ATOM 688 C C . VAL A 1 87 ? 14.364 -1.058 -8.235 1.00 84.38 87 VAL A C 1
ATOM 690 O O . VAL A 1 87 ? 13.294 -1.378 -7.716 1.00 84.38 87 VAL A O 1
ATOM 693 N N . ASP A 1 88 ? 15.541 -1.504 -7.786 1.00 85.56 88 ASP A N 1
ATOM 694 C CA . ASP A 1 88 ? 15.664 -2.555 -6.767 1.00 85.56 88 ASP A CA 1
ATOM 695 C C . ASP A 1 88 ? 14.937 -2.181 -5.468 1.00 85.56 88 ASP A C 1
ATOM 697 O O . ASP A 1 88 ? 14.285 -3.010 -4.826 1.00 85.56 88 ASP A O 1
ATOM 701 N N . THR A 1 89 ? 15.019 -0.907 -5.070 1.00 85.56 89 THR A N 1
ATOM 702 C CA . THR A 1 89 ? 14.420 -0.452 -3.813 1.00 85.56 89 THR A CA 1
ATOM 703 C C . THR A 1 89 ? 12.899 -0.306 -3.906 1.00 85.56 89 THR A C 1
ATOM 705 O O . THR A 1 89 ? 12.224 -0.601 -2.917 1.00 85.56 89 THR A O 1
ATOM 708 N N . LEU A 1 90 ? 12.344 0.096 -5.060 1.00 87.88 90 LEU A N 1
ATOM 709 C CA . LEU A 1 90 ? 10.890 0.129 -5.280 1.00 87.88 90 LEU A CA 1
ATOM 710 C C . LEU A 1 90 ? 10.299 -1.280 -5.370 1.00 87.88 90 LEU A C 1
ATOM 712 O O . LEU A 1 90 ? 9.272 -1.536 -4.745 1.00 87.88 90 LEU A O 1
ATOM 716 N N . ILE A 1 91 ? 10.974 -2.212 -6.047 1.00 89.50 91 ILE A N 1
ATOM 717 C CA . ILE A 1 91 ? 10.574 -3.629 -6.057 1.00 89.50 91 ILE A CA 1
ATOM 718 C C . ILE A 1 91 ? 10.596 -4.172 -4.625 1.00 89.50 91 ILE A C 1
ATOM 720 O O . ILE A 1 91 ? 9.621 -4.743 -4.140 1.00 89.50 91 ILE A O 1
ATOM 724 N N . GLY A 1 92 ? 11.679 -3.904 -3.890 1.00 86.81 92 GLY A N 1
ATOM 725 C CA . GLY A 1 92 ? 11.811 -4.272 -2.483 1.00 86.81 92 GLY A CA 1
ATOM 726 C C . GLY A 1 92 ? 10.886 -3.508 -1.526 1.00 86.81 92 GLY A C 1
ATOM 727 O O . GLY A 1 92 ? 10.891 -3.800 -0.327 1.00 86.81 92 GLY A O 1
ATOM 728 N N . ALA A 1 93 ? 10.136 -2.503 -1.987 1.00 89.06 93 ALA A N 1
ATOM 729 C CA . ALA A 1 93 ? 9.057 -1.885 -1.219 1.00 89.06 93 ALA A CA 1
ATOM 730 C C . ALA A 1 93 ? 7.760 -2.697 -1.308 1.00 89.06 93 ALA A C 1
ATOM 732 O O . ALA A 1 93 ? 6.931 -2.574 -0.417 1.00 89.06 93 ALA A O 1
ATOM 733 N N . GLY A 1 94 ? 7.606 -3.553 -2.322 1.00 88.94 94 GLY A N 1
ATOM 734 C CA . GLY A 1 94 ? 6.530 -4.542 -2.417 1.00 88.94 94 GLY A CA 1
ATOM 735 C C . GLY A 1 94 ? 5.181 -4.016 -2.914 1.00 88.94 94 GLY A C 1
ATOM 736 O O . GLY A 1 94 ? 4.267 -4.814 -3.088 1.00 88.94 94 GLY A O 1
ATOM 737 N N . LEU A 1 95 ? 5.048 -2.709 -3.170 1.00 92.75 95 LEU A N 1
ATOM 738 C CA . LEU A 1 95 ? 3.792 -2.110 -3.644 1.00 92.75 95 LEU A CA 1
ATOM 739 C C . LEU A 1 95 ? 3.624 -2.194 -5.171 1.00 92.75 95 LEU A C 1
ATOM 741 O O . LEU A 1 95 ? 2.516 -2.348 -5.692 1.00 92.75 95 LEU A O 1
ATOM 745 N N . LEU A 1 96 ? 4.739 -2.063 -5.886 1.00 94.19 96 LEU A N 1
ATOM 746 C CA . LEU A 1 96 ? 4.813 -2.102 -7.341 1.00 94.19 96 LEU A CA 1
ATOM 747 C C . LEU A 1 96 ? 5.439 -3.428 -7.781 1.00 94.19 96 LEU A C 1
ATOM 749 O O . LEU A 1 96 ? 6.359 -3.933 -7.137 1.00 94.19 96 LEU A O 1
ATOM 753 N N . SER A 1 97 ? 4.954 -3.980 -8.888 1.00 94.06 97 SER A N 1
ATOM 754 C CA . SER A 1 97 ? 5.619 -5.093 -9.570 1.00 94.06 97 SER A CA 1
ATOM 755 C C . SER A 1 97 ? 6.873 -4.616 -10.306 1.00 94.06 97 SER A C 1
ATOM 757 O O . SER A 1 97 ? 6.999 -3.437 -10.626 1.00 94.06 97 SER A O 1
ATOM 759 N N . GLU A 1 98 ? 7.786 -5.536 -10.614 1.00 93.25 98 GLU A N 1
ATOM 760 C CA . GLU A 1 98 ? 9.007 -5.245 -11.380 1.00 93.25 98 GLU A CA 1
ATOM 761 C C . GLU A 1 98 ? 8.703 -4.531 -12.706 1.00 93.25 98 GLU A C 1
ATOM 763 O O . GLU A 1 98 ? 9.215 -3.439 -12.932 1.00 93.25 98 GLU A O 1
ATOM 768 N N . ALA A 1 99 ? 7.757 -5.046 -13.498 1.00 92.88 99 ALA A N 1
ATOM 769 C CA . ALA A 1 99 ? 7.350 -4.426 -14.761 1.00 92.88 99 ALA A CA 1
ATOM 770 C C . ALA A 1 99 ? 6.784 -2.998 -14.593 1.00 92.88 99 ALA A C 1
ATOM 772 O O . ALA A 1 99 ? 7.071 -2.112 -15.395 1.00 92.88 99 ALA A O 1
ATOM 773 N N . GLU A 1 100 ? 6.001 -2.744 -13.536 1.00 95.25 100 GLU A N 1
ATOM 774 C CA . GLU A 1 100 ? 5.493 -1.401 -13.209 1.00 95.25 100 GLU A CA 1
ATOM 775 C C . GLU A 1 100 ? 6.633 -0.447 -12.818 1.00 95.25 100 GLU A C 1
ATOM 777 O O . GLU A 1 100 ? 6.658 0.702 -13.258 1.00 95.25 100 GLU A O 1
ATOM 782 N N . VAL A 1 101 ? 7.597 -0.919 -12.020 1.00 92.38 101 VAL A N 1
ATOM 783 C CA . VAL A 1 101 ? 8.763 -0.130 -11.595 1.00 92.38 101 VAL A CA 1
ATOM 784 C C . VAL A 1 101 ? 9.648 0.234 -12.781 1.00 92.38 101 VAL A C 1
ATOM 786 O O . VAL A 1 101 ? 10.043 1.395 -12.921 1.00 92.38 101 VAL A O 1
ATOM 789 N N . GLU A 1 102 ? 9.962 -0.741 -13.630 1.00 91.12 102 GLU A N 1
ATOM 790 C CA . GLU A 1 102 ? 10.817 -0.533 -14.791 1.00 91.12 102 GLU A CA 1
ATOM 791 C C . GLU A 1 102 ? 10.164 0.425 -15.795 1.00 91.12 102 GLU A C 1
ATOM 793 O O . GLU A 1 102 ? 10.789 1.412 -16.198 1.00 91.12 102 GLU A O 1
ATOM 798 N N . ALA A 1 103 ? 8.883 0.222 -16.119 1.00 91.31 103 ALA A N 1
ATOM 799 C CA . ALA A 1 103 ? 8.132 1.130 -16.984 1.00 91.31 103 ALA A CA 1
ATOM 800 C C . ALA A 1 103 ? 8.091 2.562 -16.420 1.00 91.31 103 ALA A C 1
ATOM 802 O O . ALA A 1 103 ? 8.362 3.529 -17.139 1.00 91.31 103 ALA A O 1
ATOM 803 N N . TYR A 1 104 ? 7.816 2.714 -15.122 1.00 90.88 104 TYR A N 1
ATOM 804 C CA . TYR A 1 104 ? 7.759 4.016 -14.457 1.00 90.88 104 TYR A CA 1
ATOM 805 C C . TYR A 1 104 ? 9.102 4.761 -14.481 1.00 90.88 104 TYR A C 1
ATOM 807 O O . TYR A 1 104 ? 9.152 5.936 -14.831 1.00 90.88 104 TYR A O 1
ATOM 815 N N . ILE A 1 105 ? 10.211 4.091 -14.155 1.00 88.81 105 ILE A N 1
ATOM 816 C CA . ILE A 1 105 ? 11.530 4.740 -14.071 1.00 88.81 105 ILE A CA 1
ATOM 817 C C . ILE A 1 105 ? 12.115 5.054 -15.453 1.00 88.81 105 ILE A C 1
ATOM 819 O O . ILE A 1 105 ? 12.774 6.087 -15.627 1.00 88.81 105 ILE A O 1
ATOM 823 N N . HIS A 1 106 ? 11.940 4.155 -16.423 1.00 87.50 106 HIS A N 1
ATOM 824 C CA . HIS A 1 106 ? 12.628 4.250 -17.709 1.00 87.50 106 HIS A CA 1
ATOM 825 C C . HIS A 1 106 ? 11.867 5.073 -18.754 1.00 87.50 106 HIS A C 1
ATOM 827 O O . HIS A 1 106 ? 12.513 5.681 -19.612 1.00 87.50 106 HIS A O 1
ATOM 833 N N . SER A 1 107 ? 10.540 5.182 -18.648 1.00 84.94 107 SER A N 1
ATOM 834 C CA . SER A 1 107 ? 9.713 5.980 -19.571 1.00 84.94 107 SER A CA 1
ATOM 835 C C . SER A 1 107 ? 10.005 7.484 -19.549 1.00 84.94 107 SER A C 1
ATOM 837 O O . SER A 1 107 ? 9.754 8.172 -20.531 1.00 84.94 107 SER A O 1
ATOM 839 N N . ASP A 1 108 ? 10.589 8.012 -18.472 1.00 77.81 108 ASP A N 1
ATOM 840 C CA . ASP A 1 108 ? 10.993 9.424 -18.399 1.00 77.81 108 ASP A CA 1
ATOM 841 C C . ASP A 1 108 ? 12.360 9.693 -19.061 1.00 77.81 108 ASP A C 1
ATOM 843 O O . ASP A 1 108 ? 12.833 10.832 -19.107 1.00 77.81 108 ASP A O 1
ATOM 847 N N . ARG A 1 109 ? 13.048 8.642 -19.526 1.00 78.12 109 ARG A N 1
ATOM 848 C CA . ARG A 1 109 ? 14.458 8.694 -19.955 1.00 78.12 109 ARG A CA 1
ATOM 849 C C . ARG A 1 109 ? 14.700 8.152 -21.352 1.00 78.12 109 ARG A C 1
ATOM 851 O O . ARG A 1 109 ? 15.641 8.597 -22.008 1.00 78.12 109 ARG A O 1
ATOM 858 N N . LEU A 1 110 ? 13.917 7.162 -21.754 1.00 83.19 110 LEU A N 1
ATOM 859 C CA . LEU A 1 110 ? 14.006 6.515 -23.052 1.00 83.19 110 LEU A CA 1
ATOM 860 C C . LEU A 1 110 ? 12.827 6.963 -23.911 1.00 83.19 110 LEU A C 1
ATOM 862 O O . LEU A 1 110 ? 11.738 7.201 -23.397 1.00 83.19 110 LEU A O 1
ATOM 866 N N . ASP A 1 111 ? 13.056 7.081 -25.215 1.00 84.88 111 ASP A N 1
ATOM 867 C CA . ASP A 1 111 ? 11.948 7.162 -26.161 1.00 84.88 111 ASP A CA 1
ATOM 868 C C . ASP A 1 111 ? 11.251 5.800 -26.293 1.00 84.88 111 ASP A C 1
ATOM 870 O O . ASP A 1 111 ? 11.818 4.764 -25.937 1.00 84.88 111 ASP A O 1
ATOM 874 N N . ASP A 1 112 ? 10.033 5.804 -26.835 1.00 81.38 112 ASP A N 1
ATOM 875 C CA . ASP A 1 112 ? 9.190 4.609 -26.940 1.00 81.38 112 ASP A CA 1
ATOM 876 C C . ASP A 1 112 ? 9.899 3.441 -27.639 1.00 81.38 112 ASP A C 1
ATOM 878 O O . ASP A 1 112 ? 9.713 2.289 -27.258 1.00 81.38 1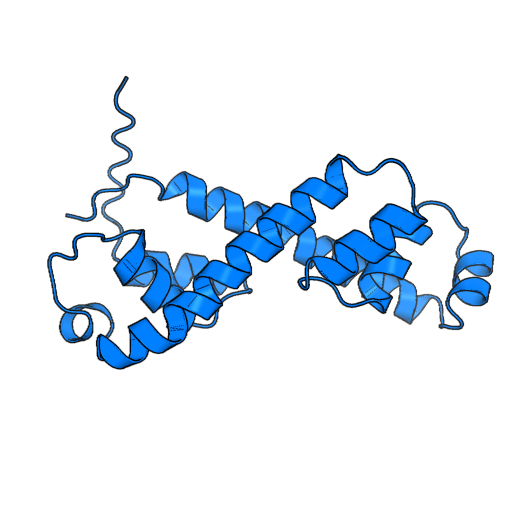12 ASP A O 1
ATOM 882 N N . SER A 1 113 ? 10.741 3.717 -28.643 1.00 82.19 113 SER A N 1
ATOM 883 C CA . SER A 1 113 ? 11.450 2.668 -29.382 1.00 82.19 113 SER A CA 1
ATOM 884 C C . SER A 1 113 ? 12.558 2.021 -28.554 1.00 82.19 113 SER A C 1
ATOM 886 O O . SER A 1 113 ? 12.636 0.798 -28.478 1.00 82.19 113 SER A O 1
ATOM 888 N N . ALA A 1 114 ? 13.365 2.831 -27.868 1.00 83.94 114 ALA A N 1
ATOM 889 C CA . ALA A 1 114 ? 14.411 2.350 -26.977 1.00 83.94 114 ALA A CA 1
ATOM 890 C C . ALA A 1 114 ? 13.836 1.672 -25.724 1.00 83.94 114 ALA A C 1
ATOM 892 O O . ALA A 1 114 ? 14.475 0.787 -25.159 1.00 83.94 114 ALA A O 1
ATOM 893 N N . LEU A 1 115 ? 12.645 2.081 -25.287 1.00 83.94 115 LEU A N 1
ATOM 894 C CA . LEU A 1 115 ? 11.953 1.507 -24.140 1.00 83.94 115 LEU A CA 1
ATOM 895 C C . LEU A 1 115 ? 11.372 0.122 -24.456 1.00 83.94 115 LEU A C 1
ATOM 897 O O . LEU A 1 115 ? 11.541 -0.795 -23.656 1.00 83.94 115 LEU A O 1
ATOM 901 N N . VAL A 1 116 ? 10.761 -0.047 -25.635 1.00 85.19 116 VAL A N 1
ATOM 902 C CA . VAL A 1 116 ? 10.304 -1.354 -26.144 1.00 85.19 116 VAL A CA 1
ATOM 903 C C . VAL A 1 116 ? 11.465 -2.330 -26.258 1.00 85.19 116 VAL A C 1
ATOM 905 O O . VAL A 1 116 ? 11.370 -3.450 -25.769 1.00 85.19 116 VAL A O 1
ATOM 908 N N . ASP A 1 117 ? 12.574 -1.896 -26.860 1.00 86.12 117 ASP A N 1
ATOM 909 C CA . ASP A 1 117 ? 13.757 -2.743 -27.027 1.00 86.12 117 ASP A CA 1
ATOM 910 C C . ASP A 1 117 ? 14.405 -3.108 -25.679 1.00 86.12 117 ASP A C 1
ATOM 912 O O . ASP A 1 117 ? 15.009 -4.172 -25.550 1.00 86.12 117 ASP A O 1
ATOM 916 N N . PHE A 1 118 ? 14.304 -2.230 -24.674 1.00 87.44 118 PHE A N 1
ATOM 917 C CA . PHE A 1 118 ? 14.865 -2.458 -23.342 1.00 87.44 118 PHE A CA 1
ATOM 918 C C . PHE A 1 118 ? 14.020 -3.421 -22.499 1.00 87.44 118 PHE A C 1
ATOM 920 O O . PHE A 1 118 ? 14.585 -4.296 -21.847 1.00 87.44 118 PHE A O 1
ATOM 927 N N . LEU A 1 119 ? 12.693 -3.256 -22.510 1.00 89.12 119 LEU A N 1
ATOM 928 C CA . LEU A 1 119 ? 11.758 -4.056 -21.708 1.00 89.12 119 LEU A CA 1
ATOM 929 C C . LEU A 1 119 ? 11.276 -5.328 -22.420 1.00 89.12 119 LEU A C 1
ATOM 931 O O . LEU A 1 119 ? 10.652 -6.171 -21.788 1.00 89.12 119 LEU A O 1
ATOM 935 N N . ASP A 1 120 ? 11.559 -5.472 -23.719 1.00 92.00 120 ASP A N 1
ATOM 936 C CA . ASP A 1 120 ? 11.068 -6.566 -24.571 1.00 92.00 120 ASP A CA 1
ATOM 937 C C . ASP A 1 120 ? 9.526 -6.684 -24.559 1.00 92.00 120 ASP A C 1
ATOM 939 O O . ASP A 1 120 ? 8.946 -7.768 -24.642 1.00 92.00 120 ASP A O 1
ATOM 943 N N . GLU A 1 121 ? 8.839 -5.539 -24.464 1.00 91.00 121 GLU A N 1
ATOM 944 C CA . GLU A 1 121 ? 7.378 -5.445 -24.399 1.00 91.00 121 GLU A CA 1
ATOM 945 C C . GLU A 1 121 ? 6.811 -4.416 -25.393 1.00 91.00 121 GLU A C 1
ATOM 947 O O . GLU A 1 121 ? 7.449 -3.403 -25.680 1.00 91.00 121 GLU A O 1
ATOM 952 N N . PRO A 1 122 ? 5.581 -4.609 -25.914 1.00 92.25 122 PRO A N 1
ATOM 953 C CA . PRO A 1 122 ? 4.922 -3.609 -26.755 1.00 92.25 122 PRO A CA 1
ATOM 954 C C . PRO A 1 122 ? 4.678 -2.287 -26.011 1.00 92.25 122 PRO A C 1
ATOM 956 O O . PRO A 1 122 ? 4.259 -2.314 -24.854 1.00 92.25 122 PRO A O 1
ATOM 959 N N . VAL A 1 123 ? 4.790 -1.146 -26.713 1.00 90.00 123 VAL A N 1
ATOM 960 C CA . VAL A 1 123 ? 4.560 0.212 -26.157 1.00 90.00 123 VAL A CA 1
ATOM 961 C C . VAL A 1 123 ? 3.289 0.285 -25.310 1.00 90.00 123 VAL A C 1
ATOM 963 O O . VAL A 1 123 ? 3.322 0.781 -24.194 1.00 90.00 123 VAL A O 1
ATOM 966 N N . SER A 1 124 ? 2.182 -0.284 -25.795 1.00 92.62 124 SER A N 1
ATOM 967 C CA . SER A 1 124 ? 0.896 -0.246 -25.090 1.00 92.62 124 SER A CA 1
ATOM 968 C C . SER A 1 124 ? 0.915 -0.928 -23.718 1.00 92.62 124 SER A C 1
ATOM 970 O O . SER A 1 124 ? 0.152 -0.551 -22.835 1.00 92.62 124 SER A O 1
ATOM 972 N N . ILE A 1 125 ? 1.733 -1.972 -23.545 1.00 94.12 125 ILE A N 1
ATOM 973 C CA . ILE A 1 125 ? 1.870 -2.662 -22.257 1.00 94.12 125 ILE A CA 1
ATOM 974 C C . ILE A 1 125 ? 2.751 -1.834 -21.325 1.00 94.12 125 ILE A C 1
ATOM 976 O O . ILE A 1 125 ? 2.404 -1.651 -20.160 1.00 94.12 125 ILE A O 1
ATOM 980 N N . VAL A 1 126 ? 3.830 -1.256 -21.855 1.00 91.81 126 VAL A N 1
ATOM 981 C CA . VAL A 1 126 ? 4.713 -0.369 -21.096 1.00 91.81 126 VAL A CA 1
ATOM 982 C C . VAL A 1 126 ? 3.966 0.869 -20.591 1.00 91.81 126 VAL A C 1
ATOM 984 O O . VAL A 1 126 ? 4.067 1.204 -19.413 1.00 91.81 126 VAL A O 1
ATOM 987 N N . GLU A 1 127 ? 3.161 1.509 -21.443 1.00 92.38 127 GLU A N 1
ATOM 988 C CA . GLU A 1 127 ? 2.293 2.631 -21.063 1.00 92.38 127 GLU A CA 1
ATOM 989 C C . GLU A 1 127 ? 1.311 2.223 -19.961 1.00 92.38 127 GLU A C 1
ATOM 991 O O . GLU A 1 127 ? 1.221 2.891 -18.934 1.00 92.38 127 GLU A O 1
ATOM 996 N N . GLN A 1 128 ? 0.642 1.077 -20.113 1.00 95.81 128 GLN A N 1
ATOM 997 C CA . GLN A 1 128 ? -0.270 0.566 -19.092 1.00 95.81 128 GLN A CA 1
ATOM 998 C C . GLN A 1 128 ? 0.438 0.295 -17.753 1.00 95.81 128 GLN A C 1
ATOM 1000 O O . GLN A 1 128 ? -0.123 0.563 -16.689 1.00 95.81 128 GLN A O 1
ATOM 1005 N N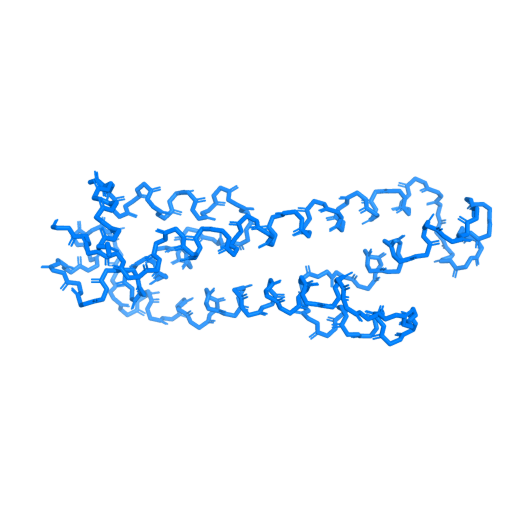 . ASN A 1 129 ? 1.652 -0.257 -17.780 1.00 95.75 129 ASN A N 1
ATOM 1006 C CA . ASN A 1 129 ? 2.438 -0.520 -16.576 1.00 95.75 129 ASN A CA 1
ATOM 1007 C C . ASN A 1 129 ? 2.882 0.785 -15.901 1.00 95.75 129 ASN A C 1
ATOM 1009 O O . ASN A 1 129 ? 2.809 0.882 -14.675 1.00 95.75 129 ASN A O 1
ATOM 1013 N N . LYS A 1 130 ? 3.261 1.805 -16.683 1.00 94.00 130 LYS A N 1
ATOM 1014 C CA . LYS A 1 130 ? 3.549 3.151 -16.172 1.00 94.00 130 LYS A CA 1
ATOM 1015 C C . LYS A 1 130 ? 2.322 3.755 -15.489 1.00 94.00 130 LYS A C 1
ATOM 1017 O O . LYS A 1 130 ? 2.423 4.162 -14.336 1.00 94.00 130 LYS A O 1
ATOM 1022 N N . GLU A 1 131 ? 1.172 3.768 -16.163 1.00 96.00 131 GLU A N 1
ATOM 1023 C CA . GLU A 1 131 ? -0.073 4.329 -15.619 1.00 96.00 131 GLU A CA 1
ATOM 1024 C C . GLU A 1 131 ? -0.465 3.645 -14.301 1.00 96.00 131 GLU A C 1
ATOM 1026 O O . GLU A 1 131 ? -0.762 4.309 -13.309 1.00 96.00 131 GLU A O 1
ATOM 1031 N N . ARG A 1 132 ? -0.384 2.309 -14.236 1.00 96.38 132 ARG A N 1
ATOM 1032 C CA . ARG A 1 132 ? -0.643 1.559 -12.995 1.00 96.38 132 ARG A CA 1
ATOM 1033 C C . ARG A 1 132 ? 0.331 1.917 -11.875 1.00 96.38 132 ARG A C 1
ATOM 1035 O O . ARG A 1 132 ? -0.084 2.001 -10.718 1.00 96.38 132 ARG A O 1
ATOM 1042 N N . ALA A 1 133 ? 1.611 2.102 -12.195 1.00 95.12 133 ALA A N 1
ATOM 1043 C CA . ALA A 1 133 ? 2.610 2.511 -11.218 1.00 95.12 133 ALA A CA 1
ATOM 1044 C C . ALA A 1 133 ? 2.300 3.905 -10.654 1.00 95.12 133 ALA A C 1
ATOM 1046 O O . ALA A 1 133 ? 2.306 4.086 -9.436 1.00 95.12 133 ALA A O 1
ATOM 1047 N N . GLU A 1 134 ? 1.973 4.862 -11.526 1.00 95.00 134 GLU A N 1
ATOM 1048 C CA . GLU A 1 134 ? 1.579 6.223 -11.150 1.00 95.00 134 GLU A CA 1
ATOM 1049 C C . GLU A 1 134 ? 0.332 6.214 -10.257 1.00 95.00 134 GLU A C 1
ATOM 1051 O O . GLU A 1 134 ? 0.353 6.792 -9.170 1.00 95.00 134 GLU A O 1
ATOM 1056 N N . GLU A 1 135 ? -0.710 5.469 -10.638 1.00 96.44 135 GLU A N 1
ATOM 1057 C CA . GLU A 1 135 ? -1.923 5.325 -9.828 1.00 96.44 135 GLU A CA 1
ATOM 1058 C C . GLU A 1 135 ? -1.635 4.751 -8.434 1.00 96.44 135 GLU A C 1
ATOM 1060 O O . GLU A 1 135 ? -2.179 5.228 -7.434 1.00 96.44 135 GLU A O 1
ATOM 1065 N N . LYS A 1 136 ? -0.782 3.724 -8.334 1.00 96.31 136 LYS A N 1
ATOM 1066 C CA . LYS A 1 136 ? -0.404 3.132 -7.042 1.00 96.31 136 LYS A CA 1
ATOM 1067 C C . LYS A 1 136 ? 0.420 4.100 -6.194 1.00 96.31 136 LYS A C 1
ATOM 1069 O O . LYS A 1 136 ? 0.189 4.190 -4.990 1.00 96.31 136 LYS A O 1
ATOM 1074 N N . ILE A 1 137 ? 1.346 4.853 -6.783 1.00 94.44 137 ILE A N 1
ATOM 1075 C CA . ILE A 1 137 ? 2.112 5.878 -6.056 1.00 94.44 137 ILE A CA 1
ATOM 1076 C C . ILE A 1 137 ? 1.172 6.976 -5.535 1.00 94.44 137 ILE A C 1
ATOM 1078 O O . ILE A 1 137 ? 1.267 7.378 -4.371 1.00 94.44 137 ILE A O 1
ATOM 1082 N N . ASP A 1 138 ? 0.206 7.410 -6.341 1.00 95.50 138 ASP A N 1
ATOM 1083 C CA . ASP A 1 138 ? -0.798 8.390 -5.924 1.00 95.50 138 ASP A CA 1
ATOM 1084 C C . ASP A 1 138 ? -1.671 7.870 -4.777 1.00 95.50 138 ASP A C 1
ATOM 1086 O O . ASP A 1 138 ? -1.894 8.581 -3.788 1.00 95.50 138 ASP A O 1
ATOM 1090 N N . ARG A 1 139 ? -2.120 6.613 -4.853 1.00 96.12 139 ARG A N 1
ATOM 1091 C CA . ARG A 1 139 ? -2.836 5.951 -3.752 1.00 96.12 139 ARG A CA 1
ATOM 1092 C C . ARG A 1 139 ? -1.960 5.826 -2.510 1.00 96.12 139 ARG A C 1
ATOM 1094 O O . ARG A 1 139 ? -2.464 6.015 -1.408 1.00 96.12 139 ARG A O 1
ATOM 1101 N N . ALA A 1 140 ? -0.651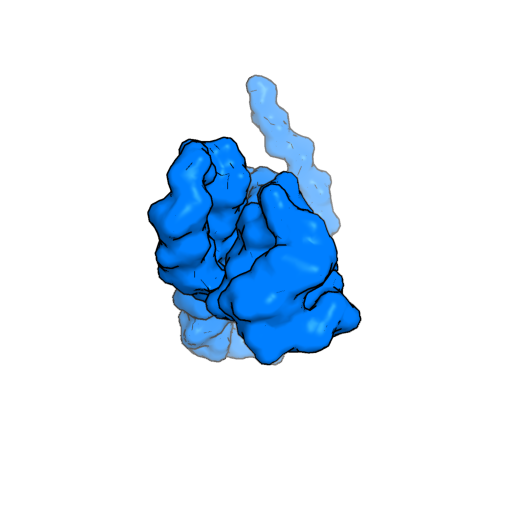 5.592 -2.646 1.00 95.94 140 ALA A N 1
ATOM 1102 C CA . ALA A 1 140 ? 0.261 5.539 -1.500 1.00 95.94 140 ALA A CA 1
ATOM 1103 C C . ALA A 1 140 ? 0.280 6.892 -0.777 1.00 95.94 140 ALA A C 1
ATOM 1105 O O . ALA A 1 140 ? 0.176 6.962 0.449 1.00 95.94 140 ALA A O 1
ATOM 1106 N N . HIS A 1 141 ? 0.321 7.992 -1.534 1.00 94.44 141 HIS A N 1
ATOM 1107 C CA . HIS A 1 141 ? 0.207 9.336 -0.973 1.00 94.44 141 HIS A CA 1
ATOM 1108 C C . HIS A 1 141 ? -1.154 9.605 -0.320 1.00 94.44 141 HIS A C 1
ATOM 1110 O O . HIS A 1 141 ? -1.226 10.367 0.648 1.00 94.44 141 HIS A O 1
ATOM 1116 N N . GLN A 1 142 ? -2.245 9.052 -0.852 1.00 95.94 142 GLN A N 1
ATOM 1117 C CA . GLN A 1 142 ? -3.563 9.135 -0.213 1.00 95.94 142 GLN A CA 1
ATOM 1118 C C . GLN A 1 142 ? -3.585 8.346 1.100 1.00 95.94 142 GLN A C 1
ATOM 1120 O O . GLN A 1 142 ? -4.049 8.878 2.106 1.00 95.94 142 GLN A O 1
ATOM 1125 N N . LEU A 1 143 ? -2.989 7.152 1.121 1.00 95.06 143 LEU A N 1
ATOM 1126 C CA . LEU A 1 143 ? -2.875 6.303 2.303 1.00 95.06 143 LEU A CA 1
ATOM 1127 C C . LEU A 1 143 ? -2.102 6.997 3.434 1.00 95.06 143 LEU A C 1
ATOM 1129 O O . LEU A 1 143 ? -2.562 7.041 4.574 1.00 95.06 143 LEU A O 1
ATOM 1133 N N . MET A 1 144 ? -0.971 7.635 3.124 1.00 94.12 144 MET A N 1
ATOM 1134 C CA . MET A 1 144 ? -0.217 8.394 4.129 1.00 94.12 144 MET A CA 1
ATOM 1135 C C . MET A 1 144 ? -0.983 9.624 4.631 1.00 94.12 144 MET A C 1
ATOM 1137 O O . MET A 1 144 ? -1.001 9.892 5.831 1.00 94.12 144 MET A O 1
ATOM 1141 N N . ARG A 1 145 ? -1.697 10.335 3.746 1.00 92.56 145 ARG A N 1
ATOM 1142 C CA . ARG A 1 145 ? -2.570 11.453 4.148 1.00 92.56 145 ARG A CA 1
ATOM 1143 C C . ARG A 1 145 ? -3.725 10.999 5.039 1.00 92.56 145 ARG A C 1
ATOM 1145 O O . ARG A 1 145 ? -4.073 11.719 5.973 1.00 92.56 145 ARG A O 1
ATOM 1152 N N . PHE A 1 146 ? -4.297 9.827 4.771 1.00 92.69 146 PHE A N 1
ATOM 1153 C CA . PHE A 1 146 ? -5.307 9.204 5.622 1.00 92.69 146 PHE A CA 1
ATOM 1154 C C . PHE A 1 146 ? -4.740 8.918 7.018 1.00 92.69 146 PHE A C 1
ATOM 1156 O O . PHE A 1 146 ? -5.318 9.355 8.015 1.00 92.69 146 PHE A O 1
ATOM 1163 N N . ARG A 1 147 ? -3.563 8.2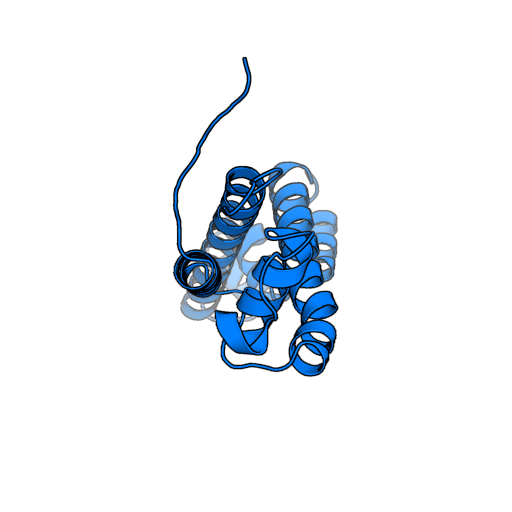81 7.104 1.00 89.44 147 ARG A N 1
ATOM 1164 C CA . ARG A 1 147 ? -2.891 8.016 8.386 1.00 89.44 147 ARG A CA 1
ATOM 1165 C C . ARG A 1 147 ? -2.665 9.297 9.179 1.00 89.44 147 ARG A C 1
ATOM 1167 O O . ARG A 1 147 ? -2.993 9.352 10.360 1.00 89.44 147 ARG A O 1
ATOM 1174 N N . ASP A 1 148 ? -2.157 10.341 8.531 1.00 88.62 148 ASP A N 1
ATOM 1175 C CA . ASP A 1 148 ? -1.909 11.633 9.172 1.00 88.62 148 ASP A CA 1
ATOM 1176 C C . ASP A 1 148 ? -3.204 12.292 9.660 1.00 88.62 148 ASP A C 1
ATOM 1178 O O . ASP A 1 148 ? -3.243 12.833 10.770 1.00 88.62 148 ASP A O 1
ATOM 1182 N N . LYS A 1 149 ? -4.274 12.228 8.855 1.00 87.38 149 LYS A N 1
ATOM 1183 C CA . LYS A 1 149 ? -5.602 12.774 9.177 1.00 87.38 149 LYS A CA 1
ATOM 1184 C C . LYS A 1 149 ? -6.175 12.163 10.457 1.00 87.38 149 LYS A C 1
ATOM 1186 O O . LYS A 1 149 ? -6.754 12.903 11.254 1.00 87.38 149 LYS A O 1
ATOM 1191 N N . TYR A 1 150 ? -5.991 10.858 10.654 1.00 85.38 150 TYR A N 1
ATOM 1192 C CA . TYR A 1 150 ? -6.512 10.116 11.807 1.00 85.38 150 TYR A CA 1
ATOM 1193 C C . TYR A 1 150 ? -5.462 9.820 12.893 1.00 85.38 150 TYR A C 1
ATOM 1195 O O . TYR A 1 150 ? -5.770 9.199 13.909 1.00 85.38 150 TYR A O 1
ATOM 1203 N N . SER A 1 151 ? -4.233 10.319 12.744 1.00 76.00 151 SER A N 1
ATOM 1204 C CA . SER A 1 151 ? -3.208 10.212 13.784 1.00 76.00 151 SER A CA 1
ATOM 1205 C C . SER A 1 151 ? -3.604 11.011 15.036 1.00 76.00 151 SER A C 1
ATOM 1207 O O . SER A 1 151 ? -3.856 12.218 14.985 1.00 76.00 151 SER A O 1
ATOM 1209 N N . GLY A 1 152 ? -3.677 10.338 16.190 1.00 60.81 152 GLY A N 1
ATOM 1210 C CA . GLY A 1 152 ? -4.055 10.966 17.463 1.00 60.81 152 GLY A CA 1
ATOM 1211 C C . GLY A 1 152 ? -5.534 11.355 17.570 1.00 60.81 152 GLY A C 1
ATOM 1212 O O . GLY A 1 152 ? -5.886 12.213 18.387 1.00 60.81 152 GLY A O 1
ATOM 1213 N N . PHE A 1 153 ? -6.393 10.758 16.742 1.00 66.56 153 PHE A N 1
ATOM 1214 C CA . PHE A 1 153 ? -7.835 10.946 16.807 1.00 66.56 153 PHE A CA 1
ATOM 1215 C C . PHE A 1 153 ? -8.423 10.264 18.050 1.00 66.56 153 PHE A C 1
ATOM 1217 O O . PHE A 1 153 ? -7.974 9.200 18.454 1.00 66.56 153 PHE A O 1
ATOM 1224 N N . GLN A 1 154 ? -9.436 10.874 18.670 1.00 54.31 154 GLN A N 1
ATOM 1225 C CA . GLN A 1 154 ? -10.220 10.234 19.731 1.00 54.31 154 GLN A CA 1
ATOM 1226 C C . GLN A 1 154 ? -11.651 10.075 19.234 1.00 54.31 154 GLN A C 1
ATOM 1228 O O . GLN A 1 154 ? -12.431 11.031 19.275 1.00 54.31 154 GLN A O 1
ATOM 1233 N N . ILE A 1 155 ? -11.989 8.878 18.758 1.00 56.06 155 ILE A N 1
ATOM 1234 C CA . ILE A 1 155 ? -13.368 8.537 18.401 1.00 56.06 155 ILE A CA 1
ATOM 1235 C C . ILE A 1 155 ? -14.175 8.449 19.706 1.00 56.06 155 ILE A C 1
ATOM 1237 O O . ILE A 1 155 ? -13.723 7.883 20.711 1.00 56.06 155 ILE A O 1
ATOM 1241 N N . ARG A 1 156 ? -15.309 9.158 19.757 1.00 50.38 156 ARG A N 1
ATOM 1242 C CA . ARG A 1 156 ? -16.074 9.353 20.993 1.00 50.38 156 ARG A CA 1
ATOM 1243 C C . ARG A 1 156 ? -17.093 8.268 21.250 1.00 50.38 156 ARG A C 1
ATOM 1245 O O . ARG A 1 156 ? -17.849 7.948 20.322 1.00 50.38 156 ARG A O 1
#

Organism: NCBI:txid2055836

pLDDT: mean 86.81, std 13.74, range [33.5, 97.81]

Secondary structure (DSSP, 8-state):
----------HHHHHHHHHHHTSS-HHHHHHHIIIIISSSPSS-HHHHHSS-HHHHHHHHHHHHHHHHHHHHHHHHHHH--SHHHHHHHHHTTSSS-HHHHHHHHHTTTS-HHHHHHHHTS-HHHHHHHHHHHHHHHHHHHHHHHHHHHHTT----

Foldseek 3Di:
DPPPPPPLDQLQNLLVLLVVLPDDDSLLSLLCSCPPLQVVPPDASCVRPVDHNVSSVVNPVVSVLLLQLLVQLLCLVPPPPDLVVSLVSNVVSVQADSLLSLLQSCVVPDDLVVSCVVSVDHSVVSVVSPVVSVSSNVSSVVNVVSCVVSPPHHND

Radius of gyration: 18.89 Å; chains: 1; bounding box: 41×37×53 Å

Sequence (156 aa):
MKRENVHNSDPTDIADELVQIGFHSEREANAFVYFVIMDPPKQDAGTVFNISEDELEDELESAEALFKQAEKTIEVSNNVEKPGERVDTLIGAGLLSEAEVEAYIHSDRLDDSALVDFLDEPVSIVEQNKERAEEKIDRAHQLMRFRDKYSGFQIR